Protein AF-A0ABD6NCM3-F1 (afdb_monomer_lite)

pLDDT: mean 78.89, std 11.75, range [44.12, 89.31]

Organism: NCBI:txid1247546

Secondary structure (DSSP, 8-state):
----GGG-----HHHHHHHTT--TTT--EETTTTEEPPHHHHHHHHHHHHHHHHHHHHHHHHHHS--

Sequence (67 aa):
MLSYEPNFQGLSEVANTSKGEKSFTEWELYKKGNISVDPAFRSAMIDKAAKLESELQQYINGLLLGY

Foldseek 3Di:
DDPDPLLDDDDPPQLCVQCPPHDLVRRQARPPPRHGDDPVVSVVRVVSVVVVVVVVVVVVVDVVVDD

Radius of gyration: 14.6 Å; chains: 1; bounding box: 33×19×43 Å

Structure (mmCIF, N/CA/C/O backbone):
data_AF-A0ABD6NCM3-F1
#
_entry.id   AF-A0ABD6NCM3-F1
#
loop_
_atom_site.group_PDB
_atom_site.id
_atom_site.type_symbol
_atom_site.label_atom_id
_atom_site.label_alt_id
_atom_site.label_comp_id
_atom_site.label_asym_id
_atom_site.label_entity_id
_atom_site.label_seq_id
_atom_site.pdbx_PDB_ins_code
_atom_site.Cartn_x
_atom_site.Cartn_y
_atom_site.Cartn_z
_atom_site.occupancy
_atom_site.B_iso_or_equiv
_atom_site.auth_seq_id
_atom_site.auth_comp_id
_atom_site.auth_asym_id
_atom_site.auth_atom_id
_atom_site.pdbx_PDB_model_num
ATOM 1 N N . MET A 1 1 ? 6.166 9.514 -11.062 1.00 45.00 1 MET A N 1
ATOM 2 C CA . MET A 1 1 ? 6.229 8.038 -11.012 1.00 45.00 1 MET A CA 1
ATOM 3 C C . MET A 1 1 ? 5.367 7.492 -12.133 1.00 45.00 1 MET A C 1
ATOM 5 O O . MET A 1 1 ? 4.236 7.942 -12.266 1.00 45.00 1 MET A O 1
ATOM 9 N N . LEU A 1 2 ? 5.942 6.627 -12.973 1.00 44.12 2 LEU A N 1
ATOM 10 C CA . LEU A 1 2 ? 5.285 6.036 -14.141 1.00 44.12 2 LEU A CA 1
ATOM 11 C C . LEU A 1 2 ? 4.002 5.304 -13.724 1.00 44.12 2 LEU A C 1
ATOM 13 O O . LEU A 1 2 ? 3.990 4.570 -12.737 1.00 44.12 2 LEU A O 1
ATOM 17 N N . SER A 1 3 ? 2.943 5.501 -14.500 1.00 48.06 3 SER A N 1
ATOM 18 C CA . SER A 1 3 ? 1.666 4.792 -14.441 1.00 48.06 3 SER A CA 1
ATOM 19 C C . SER A 1 3 ? 1.847 3.303 -14.767 1.00 48.06 3 SER A C 1
ATOM 21 O O . SER A 1 3 ? 1.559 2.858 -15.872 1.00 48.06 3 SER A O 1
ATOM 23 N N . TYR A 1 4 ? 2.378 2.543 -13.810 1.00 55.09 4 TYR A N 1
ATOM 24 C CA . TYR A 1 4 ? 2.489 1.087 -13.863 1.00 55.09 4 TYR A CA 1
ATOM 25 C C . TYR A 1 4 ? 1.277 0.482 -13.149 1.00 55.09 4 TYR A C 1
ATOM 27 O O . TYR A 1 4 ? 1.122 0.657 -11.942 1.00 55.09 4 TYR A O 1
ATOM 35 N N . GLU A 1 5 ? 0.392 -0.194 -13.888 1.00 57.56 5 GLU A N 1
ATOM 36 C CA . GLU A 1 5 ? -0.860 -0.763 -13.353 1.00 57.56 5 GLU A CA 1
ATOM 37 C C . GLU A 1 5 ? -0.667 -1.652 -12.110 1.00 57.56 5 GLU A C 1
ATOM 39 O O . GLU A 1 5 ? -1.437 -1.507 -11.161 1.00 57.56 5 GLU A O 1
ATOM 44 N N . PRO A 1 6 ? 0.381 -2.496 -12.014 1.00 61.50 6 PRO A N 1
ATOM 45 C CA . PRO A 1 6 ? 0.624 -3.305 -10.817 1.00 61.50 6 PRO A CA 1
ATOM 46 C C . PRO A 1 6 ? 0.913 -2.496 -9.541 1.00 61.50 6 PRO A C 1
ATOM 48 O O . PRO A 1 6 ? 0.786 -3.026 -8.433 1.00 61.50 6 PRO A O 1
ATOM 51 N N . ASN A 1 7 ? 1.256 -1.212 -9.688 1.00 59.00 7 ASN A N 1
ATOM 52 C CA . ASN A 1 7 ? 1.459 -0.270 -8.590 1.00 59.00 7 ASN A CA 1
ATOM 53 C C . ASN A 1 7 ? 0.132 0.240 -7.991 1.00 59.00 7 ASN A C 1
ATOM 55 O O . ASN A 1 7 ? 0.121 0.833 -6.912 1.00 59.00 7 ASN A O 1
ATOM 59 N N . PHE A 1 8 ? -1.000 -0.007 -8.659 1.00 62.84 8 PHE A N 1
ATOM 60 C CA . PHE A 1 8 ? -2.325 0.307 -8.140 1.00 62.84 8 PHE A CA 1
ATOM 61 C C . PHE A 1 8 ? -2.848 -0.864 -7.310 1.00 62.84 8 PHE A C 1
ATOM 63 O O . PHE A 1 8 ? -3.500 -1.782 -7.803 1.00 62.84 8 PHE A O 1
ATOM 70 N N . GLN A 1 9 ? -2.597 -0.823 -6.002 1.00 68.62 9 GLN A N 1
ATOM 71 C CA . GLN A 1 9 ? -3.432 -1.581 -5.079 1.00 68.62 9 GLN A CA 1
ATOM 72 C C . GLN A 1 9 ? -4.723 -0.799 -4.852 1.00 68.62 9 GLN A C 1
ATOM 74 O O . GLN A 1 9 ? -4.695 0.290 -4.281 1.00 68.62 9 GLN A O 1
ATOM 79 N N . GLY A 1 10 ? -5.855 -1.367 -5.268 1.00 68.69 10 GLY A N 1
ATOM 80 C CA . GLY A 1 10 ? -7.166 -0.822 -4.936 1.00 68.69 10 GLY A CA 1
ATOM 81 C C . GLY A 1 10 ? -7.372 -0.840 -3.423 1.00 68.69 10 GLY A C 1
ATOM 82 O O . GLY A 1 10 ? -7.653 -1.889 -2.846 1.00 68.69 10 GLY A O 1
ATOM 83 N N . LEU A 1 11 ? -7.191 0.307 -2.774 1.00 76.12 11 LEU A N 1
ATOM 84 C CA . LEU A 1 11 ? -7.654 0.540 -1.409 1.00 76.12 11 LEU A CA 1
ATOM 85 C C . LEU A 1 11 ? -9.084 1.089 -1.461 1.00 76.12 11 LEU A C 1
ATOM 87 O O . LEU A 1 11 ? -9.483 1.717 -2.444 1.00 76.12 11 LEU A O 1
ATOM 91 N N . SER A 1 12 ? -9.853 0.892 -0.388 1.00 80.62 12 SER A N 1
ATOM 92 C CA . SER A 1 12 ? -11.124 1.606 -0.236 1.00 80.62 12 SER A CA 1
ATOM 93 C C . SER A 1 12 ? -10.880 3.118 -0.195 1.00 80.62 12 SER A C 1
ATOM 95 O O . SER A 1 12 ? -9.798 3.570 0.180 1.00 80.62 12 SER A O 1
ATOM 97 N N . GLU A 1 13 ? -11.886 3.920 -0.544 1.00 79.94 13 GLU A N 1
ATOM 98 C CA . GLU A 1 13 ? -11.788 5.387 -0.514 1.00 79.94 13 GLU A CA 1
ATOM 99 C C . GLU A 1 13 ? -11.303 5.900 0.853 1.00 79.94 13 GLU A C 1
ATOM 101 O O . GLU A 1 13 ? -10.355 6.675 0.934 1.00 79.94 13 GLU A O 1
ATOM 106 N N . VAL A 1 14 ? -11.863 5.365 1.941 1.00 79.06 14 VAL A N 1
ATOM 107 C CA . VAL A 1 14 ? -11.481 5.715 3.318 1.00 79.06 14 VAL A CA 1
ATOM 108 C C . VAL A 1 14 ? -10.025 5.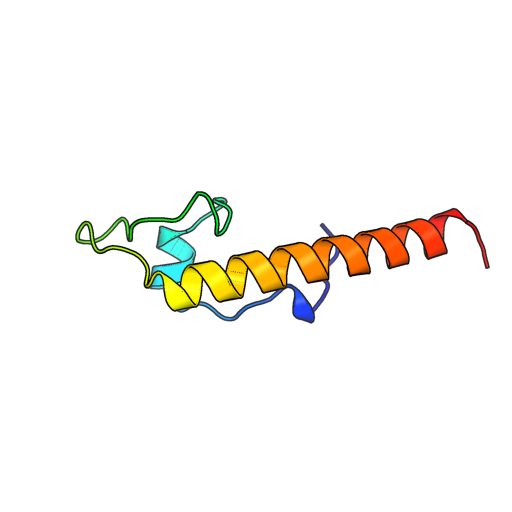353 3.622 1.00 79.06 14 VAL A C 1
ATOM 110 O O . VAL A 1 14 ? -9.315 6.128 4.266 1.00 79.06 14 VAL A O 1
ATOM 113 N N . ALA A 1 15 ? -9.563 4.189 3.160 1.00 78.19 15 ALA A N 1
ATOM 114 C CA . ALA A 1 15 ? -8.175 3.772 3.322 1.00 78.19 15 ALA A CA 1
ATOM 115 C C . ALA A 1 15 ? -7.224 4.657 2.500 1.00 78.19 15 ALA A C 1
ATOM 117 O O . ALA A 1 15 ? -6.203 5.093 3.027 1.00 78.19 15 ALA A O 1
ATOM 118 N N . ASN A 1 16 ? -7.598 5.008 1.265 1.00 81.44 16 ASN A N 1
ATOM 119 C CA . ASN A 1 16 ? -6.854 5.946 0.423 1.00 81.44 16 ASN A CA 1
ATOM 120 C C . ASN A 1 16 ? -6.735 7.328 1.078 1.00 81.44 16 ASN A C 1
ATOM 122 O O . ASN A 1 16 ? -5.629 7.850 1.201 1.00 81.44 16 ASN A O 1
ATOM 126 N N . THR A 1 17 ? -7.837 7.899 1.573 1.00 82.94 17 THR A N 1
ATOM 127 C CA . THR A 1 17 ? -7.822 9.189 2.282 1.00 82.94 17 THR A CA 1
ATOM 128 C C . THR A 1 17 ? -6.994 9.125 3.564 1.00 82.94 17 THR A C 1
ATOM 130 O O . THR A 1 17 ? -6.280 10.071 3.897 1.00 82.94 17 THR A O 1
ATOM 133 N N . SER A 1 18 ? -7.077 8.018 4.306 1.00 83.50 18 SER A N 1
ATOM 134 C CA . SER A 1 18 ? -6.333 7.869 5.555 1.00 83.50 18 SER A CA 1
ATOM 135 C C . SER A 1 18 ? -4.830 7.708 5.339 1.00 83.50 18 SER A C 1
ATOM 137 O O . SER A 1 18 ? -4.056 8.247 6.135 1.00 83.50 18 SER A O 1
ATOM 139 N N . LYS A 1 19 ? -4.424 6.938 4.327 1.00 85.88 19 LYS A N 1
ATOM 140 C CA . LYS A 1 19 ? -3.019 6.726 3.975 1.00 85.88 19 LYS A CA 1
ATOM 141 C C . LYS A 1 19 ? -2.421 8.000 3.384 1.00 85.88 19 LYS A C 1
ATOM 143 O O . LYS A 1 19 ? -1.363 8.443 3.828 1.00 85.88 19 LYS A O 1
ATOM 148 N N . GLY A 1 20 ? -3.123 8.621 2.435 1.00 82.75 20 GLY A N 1
ATOM 149 C CA . GLY A 1 20 ? -2.620 9.768 1.686 1.00 82.75 20 GLY A CA 1
ATOM 150 C C . GLY A 1 20 ? -1.293 9.440 0.996 1.00 82.75 20 GLY A C 1
ATOM 151 O O . GLY A 1 20 ? -1.123 8.358 0.433 1.00 82.75 20 GLY A O 1
ATOM 152 N N . GLU A 1 21 ? -0.337 10.361 1.094 1.00 80.88 21 GLU A N 1
ATOM 153 C CA . GLU A 1 21 ? 1.004 10.227 0.505 1.00 80.88 21 GLU A CA 1
ATOM 154 C C . GLU A 1 21 ? 1.945 9.310 1.299 1.00 80.88 21 GLU A C 1
ATOM 156 O O . GLU A 1 21 ? 3.035 8.997 0.829 1.00 80.88 21 GLU A O 1
ATOM 161 N N . LYS A 1 22 ? 1.534 8.844 2.485 1.00 84.31 22 LYS A N 1
ATOM 162 C CA . LYS A 1 22 ? 2.362 7.962 3.312 1.00 84.31 22 LYS A CA 1
ATOM 163 C C . LYS A 1 22 ? 2.646 6.645 2.601 1.00 84.31 22 LYS A C 1
ATOM 165 O O . LYS A 1 22 ? 1.771 6.070 1.941 1.00 84.31 22 LYS A O 1
ATO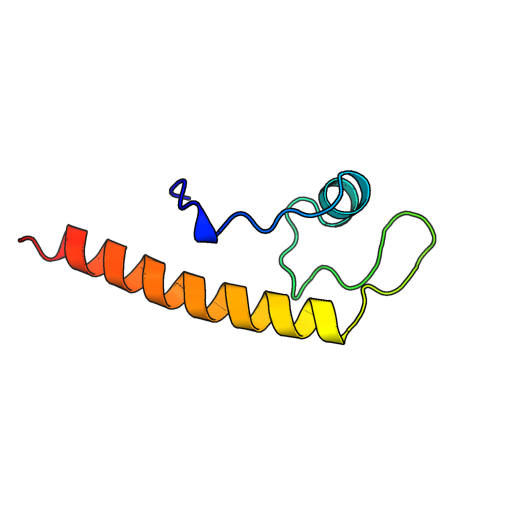M 170 N N . SER A 1 23 ? 3.840 6.114 2.814 1.00 83.06 23 SER A N 1
ATOM 171 C CA . SER A 1 23 ? 4.172 4.732 2.469 1.00 83.06 23 SER A CA 1
ATOM 172 C C . SER A 1 23 ? 3.409 3.728 3.353 1.00 83.06 23 SER A C 1
ATOM 174 O O . SER A 1 23 ? 2.826 4.082 4.381 1.00 83.06 23 SER A O 1
ATOM 176 N N . PHE A 1 24 ? 3.399 2.447 2.969 1.00 83.81 24 PHE A N 1
ATOM 177 C CA . PHE A 1 24 ? 2.815 1.386 3.807 1.00 83.81 24 PHE A CA 1
ATOM 178 C C . PHE A 1 24 ? 3.610 1.155 5.105 1.00 83.81 24 PHE A C 1
ATOM 180 O O . PHE A 1 24 ? 3.046 0.700 6.097 1.00 83.81 24 PHE A O 1
ATOM 187 N N . THR A 1 25 ? 4.894 1.519 5.144 1.00 83.31 25 THR A N 1
ATOM 188 C CA . THR A 1 25 ? 5.692 1.530 6.379 1.00 83.31 25 THR A CA 1
ATOM 189 C C . THR A 1 25 ? 5.308 2.689 7.299 1.00 83.31 25 THR A C 1
ATOM 191 O O . THR A 1 25 ? 5.314 2.511 8.506 1.00 83.31 25 THR A O 1
ATOM 194 N N . GLU A 1 26 ? 4.908 3.847 6.783 1.00 84.88 26 GLU A N 1
ATOM 195 C CA . GLU A 1 26 ? 4.525 5.006 7.613 1.00 84.88 26 GLU A CA 1
ATOM 196 C C . GLU A 1 26 ? 3.037 5.023 8.002 1.00 84.88 26 GLU A C 1
ATOM 198 O O . GLU A 1 26 ? 2.609 5.768 8.893 1.00 84.88 26 GLU A O 1
ATOM 203 N N . TRP A 1 27 ? 2.211 4.237 7.313 1.00 86.62 27 TRP A N 1
ATOM 204 C CA . TRP A 1 27 ? 0.774 4.175 7.547 1.00 86.62 27 TRP A CA 1
ATOM 205 C C . TRP A 1 27 ? 0.400 3.050 8.518 1.00 86.62 27 TRP A C 1
ATOM 207 O O . TRP A 1 27 ? -0.011 1.962 8.125 1.00 86.62 27 TRP A O 1
ATOM 217 N N . GLU A 1 28 ? 0.541 3.335 9.813 1.00 83.62 28 GLU A N 1
ATOM 218 C CA . GLU A 1 28 ? 0.245 2.372 10.887 1.00 83.62 28 GLU A CA 1
ATOM 219 C C . GLU A 1 28 ? -1.179 2.488 11.449 1.00 83.62 28 GLU A C 1
ATOM 221 O O . GLU A 1 28 ? -1.703 1.532 12.019 1.00 83.62 28 GLU A O 1
ATOM 226 N N . LEU A 1 29 ? -1.821 3.651 11.291 1.00 84.62 29 LEU A N 1
ATOM 227 C CA . LEU A 1 29 ? -3.110 3.972 11.909 1.00 84.62 29 LEU A CA 1
ATOM 228 C C . LEU A 1 29 ? -4.075 4.606 10.902 1.00 84.62 29 LEU A C 1
ATOM 230 O O . LEU A 1 29 ? -3.714 5.507 10.133 1.00 84.62 29 LEU A O 1
ATOM 234 N N . TYR A 1 30 ? -5.339 4.191 10.968 1.00 76.31 30 TYR A N 1
ATOM 235 C CA . TYR A 1 30 ? -6.444 4.907 10.347 1.00 76.31 30 TYR A CA 1
ATOM 236 C C . TYR A 1 30 ? -6.705 6.213 11.109 1.00 76.31 30 TYR A C 1
ATOM 238 O O . TYR A 1 30 ? -6.988 6.200 12.309 1.00 76.31 30 TYR A O 1
ATOM 246 N N . LYS A 1 31 ? -6.665 7.359 10.409 1.00 69.62 31 LYS A N 1
ATOM 247 C CA . LYS A 1 31 ? -6.906 8.686 11.015 1.00 69.62 31 LYS A CA 1
ATOM 248 C C . LYS A 1 31 ? -8.280 8.776 11.682 1.00 69.62 31 LYS A C 1
ATOM 250 O O . LYS A 1 31 ? -8.437 9.461 12.688 1.00 69.62 31 LYS A O 1
ATOM 255 N N . LYS A 1 32 ? -9.283 8.091 11.126 1.00 66.19 32 LYS A N 1
ATOM 256 C CA . LYS A 1 32 ? -10.638 8.047 11.677 1.00 66.19 32 LYS A CA 1
ATOM 257 C C . LYS A 1 32 ? -10.741 6.861 12.639 1.00 66.19 32 LYS A C 1
ATOM 259 O O . LYS 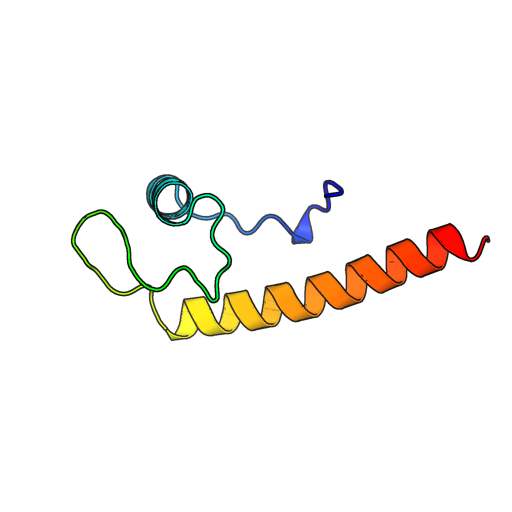A 1 32 ? -10.834 5.722 12.201 1.00 66.19 32 LYS A O 1
ATOM 264 N N . GLY A 1 33 ? -10.709 7.141 13.940 1.00 67.81 33 GLY A N 1
ATOM 265 C CA . GLY A 1 33 ? -10.954 6.150 14.997 1.00 67.81 33 GLY A CA 1
ATOM 266 C C . GLY A 1 33 ? -9.715 5.578 15.689 1.00 67.81 33 GLY A C 1
ATOM 267 O O . GLY A 1 33 ? -9.884 4.758 16.583 1.00 67.81 33 GLY A O 1
ATOM 268 N N . ASN A 1 34 ? -8.498 6.005 15.321 1.00 75.19 34 ASN A N 1
ATOM 269 C CA . ASN A 1 34 ? -7.242 5.523 15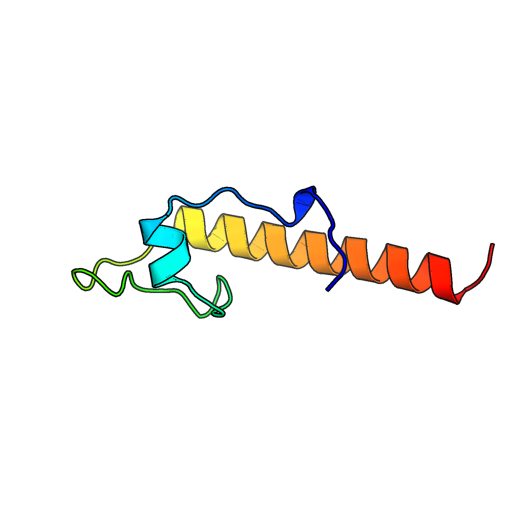.919 1.00 75.19 34 ASN A CA 1
ATOM 270 C C . ASN A 1 34 ? -7.097 3.988 15.861 1.00 75.19 34 ASN A C 1
ATOM 272 O O . ASN A 1 34 ? -6.580 3.354 16.778 1.00 75.19 34 ASN A O 1
ATOM 276 N N . ILE A 1 35 ? -7.613 3.398 14.782 1.00 82.81 35 ILE A N 1
ATOM 277 C CA . ILE A 1 35 ? -7.621 1.956 14.549 1.00 82.81 35 ILE A CA 1
ATOM 278 C C . ILE A 1 35 ? -6.303 1.588 13.874 1.00 82.81 35 ILE A C 1
ATOM 280 O O . ILE A 1 35 ? -5.941 2.203 12.868 1.00 82.81 35 ILE A O 1
ATOM 284 N N . SER A 1 36 ? -5.599 0.586 14.396 1.00 84.44 36 SER A N 1
ATOM 285 C CA . SER A 1 36 ? -4.404 0.051 13.741 1.00 84.44 36 SER A CA 1
ATOM 286 C C . SER A 1 36 ? -4.747 -0.524 12.375 1.00 84.44 36 SER A C 1
ATOM 288 O O . SER A 1 36 ? -5.725 -1.256 12.216 1.00 84.44 36 SER A O 1
ATOM 290 N N . VAL A 1 37 ? -3.930 -0.189 11.381 1.00 84.44 37 VAL A N 1
ATOM 291 C CA . VAL A 1 37 ? -3.953 -0.886 10.098 1.00 84.44 37 VAL A CA 1
ATOM 292 C C . VAL A 1 37 ? -3.596 -2.344 10.361 1.00 84.44 37 VAL A C 1
ATOM 294 O O . VAL A 1 37 ? -2.707 -2.625 11.166 1.00 84.44 37 VAL A O 1
ATOM 297 N N . ASP A 1 38 ? -4.304 -3.263 9.706 1.00 86.81 38 ASP A N 1
ATOM 298 C CA . ASP A 1 38 ? -4.062 -4.691 9.877 1.00 86.81 38 ASP A CA 1
ATOM 299 C C . ASP A 1 38 ? -2.573 -5.017 9.614 1.00 86.81 38 ASP A C 1
ATOM 301 O O . ASP A 1 38 ? -2.066 -4.715 8.526 1.00 86.81 38 ASP A O 1
ATOM 305 N N . PRO A 1 39 ? -1.843 -5.583 10.595 1.00 85.75 39 PRO A N 1
ATOM 306 C CA . PRO A 1 39 ? -0.403 -5.792 10.468 1.00 85.75 39 PRO A CA 1
ATOM 307 C C . PRO A 1 39 ? -0.028 -6.758 9.343 1.00 85.75 39 PRO A C 1
ATOM 309 O O . PRO A 1 39 ? 0.995 -6.558 8.689 1.00 85.75 39 PRO A O 1
ATOM 312 N N . ALA A 1 40 ? -0.850 -7.783 9.091 1.00 87.44 40 ALA A N 1
ATOM 313 C CA . ALA A 1 40 ? -0.595 -8.761 8.037 1.00 87.44 40 ALA A CA 1
ATOM 314 C C . ALA A 1 40 ? -0.773 -8.130 6.650 1.00 87.44 40 ALA A C 1
ATOM 316 O O . ALA A 1 40 ? 0.089 -8.272 5.783 1.00 87.44 40 ALA A O 1
ATOM 317 N N . PHE A 1 41 ? -1.843 -7.355 6.468 1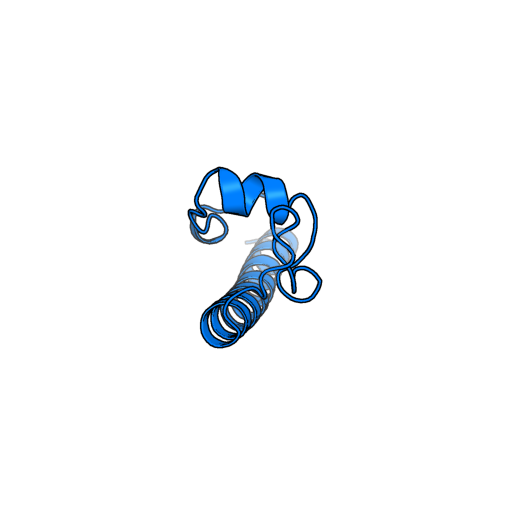.00 85.62 41 PHE A N 1
ATOM 318 C CA . PHE A 1 41 ? -2.066 -6.544 5.279 1.00 85.62 41 PHE A CA 1
ATOM 319 C C . PHE A 1 41 ? -0.918 -5.561 5.052 1.00 85.62 41 PHE A C 1
ATOM 321 O O . PHE A 1 41 ? -0.384 -5.471 3.948 1.00 85.62 41 PHE A O 1
ATOM 328 N N . ARG A 1 42 ? -0.502 -4.843 6.100 1.00 87.50 42 ARG A N 1
ATOM 329 C CA . ARG A 1 42 ? 0.597 -3.880 6.018 1.00 87.50 42 ARG A CA 1
ATOM 330 C C . ARG A 1 42 ? 1.896 -4.563 5.595 1.00 87.50 42 ARG A C 1
ATOM 332 O O . ARG A 1 42 ? 2.540 -4.075 4.672 1.00 87.50 42 ARG A O 1
ATOM 339 N N . SER A 1 43 ? 2.243 -5.696 6.209 1.00 88.25 43 SER A N 1
ATOM 340 C CA . SER A 1 43 ? 3.425 -6.480 5.831 1.00 88.25 43 SER A CA 1
ATOM 341 C C . SER A 1 43 ? 3.376 -6.896 4.361 1.00 88.25 43 SER A C 1
ATOM 343 O O . SER A 1 43 ? 4.310 -6.619 3.616 1.00 88.25 43 SER A O 1
ATOM 345 N N . ALA A 1 44 ? 2.253 -7.461 3.909 1.00 88.75 44 ALA A N 1
ATOM 346 C CA . ALA A 1 44 ? 2.089 -7.884 2.520 1.00 88.75 44 ALA A CA 1
ATOM 347 C C . ALA A 1 44 ? 2.230 -6.719 1.525 1.00 88.75 44 ALA A C 1
ATOM 349 O O . ALA A 1 44 ? 2.801 -6.877 0.445 1.00 88.75 44 ALA A O 1
ATOM 350 N N . MET A 1 45 ? 1.731 -5.533 1.884 1.00 86.69 45 MET A N 1
ATOM 351 C CA . MET A 1 45 ? 1.854 -4.341 1.046 1.00 86.69 45 MET A CA 1
ATOM 352 C C . MET A 1 45 ? 3.275 -3.776 1.009 1.00 86.69 45 MET A C 1
ATOM 354 O O . MET A 1 45 ? 3.688 -3.272 -0.035 1.00 86.69 45 MET A O 1
ATOM 358 N N . ILE A 1 46 ? 4.023 -3.873 2.111 1.00 87.31 46 ILE A N 1
ATOM 359 C CA . ILE A 1 46 ? 5.443 -3.502 2.162 1.00 87.31 46 ILE A CA 1
ATOM 360 C C . ILE A 1 46 ? 6.256 -4.428 1.254 1.00 87.31 46 ILE A C 1
ATOM 362 O O . ILE A 1 46 ? 6.993 -3.940 0.399 1.00 87.31 46 ILE A O 1
ATOM 366 N N . ASP A 1 47 ? 6.059 -5.743 1.368 1.00 89.31 47 ASP A N 1
ATOM 367 C CA . ASP A 1 47 ? 6.766 -6.731 0.546 1.00 89.31 47 ASP A CA 1
ATOM 368 C C . ASP A 1 47 ? 6.453 -6.546 -0.944 1.00 89.31 47 ASP A C 1
ATOM 370 O O . ASP A 1 47 ? 7.346 -6.554 -1.798 1.00 89.31 47 ASP A O 1
ATOM 374 N N . LYS A 1 48 ? 5.174 -6.309 -1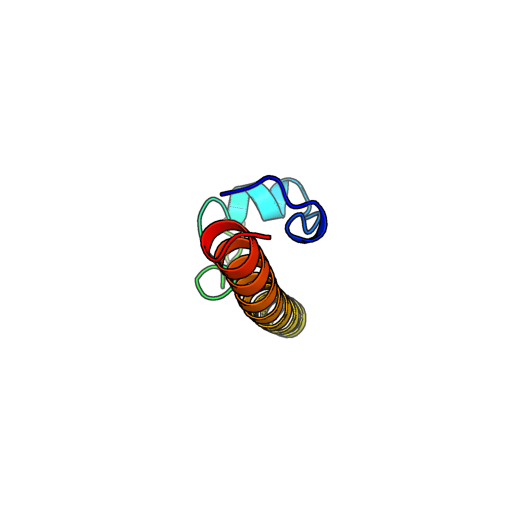.265 1.00 86.88 48 LYS A N 1
ATOM 375 C CA . LYS A 1 48 ? 4.731 -6.002 -2.626 1.00 86.88 48 LYS A CA 1
ATOM 376 C C . LYS A 1 48 ? 5.400 -4.732 -3.155 1.00 86.88 48 LYS A C 1
ATOM 378 O O . LYS A 1 48 ? 5.894 -4.752 -4.280 1.00 86.88 48 LYS A O 1
ATOM 383 N N . ALA A 1 49 ? 5.442 -3.658 -2.365 1.00 85.44 49 ALA A N 1
ATOM 384 C CA . ALA A 1 49 ? 6.064 -2.396 -2.763 1.00 85.44 49 ALA A CA 1
ATOM 385 C C . ALA A 1 49 ? 7.570 -2.550 -3.027 1.00 85.44 49 ALA A C 1
ATOM 387 O O . ALA A 1 49 ? 8.049 -2.071 -4.051 1.00 85.44 49 ALA A O 1
ATOM 388 N N . ALA A 1 50 ? 8.292 -3.277 -2.170 1.00 87.25 50 ALA A N 1
ATOM 389 C CA . ALA A 1 50 ? 9.724 -3.525 -2.344 1.00 87.25 50 ALA A CA 1
ATOM 390 C C . ALA A 1 50 ? 10.027 -4.317 -3.628 1.00 87.25 50 ALA A C 1
ATOM 392 O O . ALA A 1 50 ? 10.958 -3.998 -4.369 1.00 87.25 50 ALA A O 1
ATOM 393 N N . LYS A 1 51 ? 9.210 -5.334 -3.934 1.00 88.19 51 LYS A N 1
ATOM 394 C CA . LYS A 1 51 ? 9.354 -6.106 -5.174 1.00 88.19 51 LYS A CA 1
ATOM 395 C C . LYS A 1 51 ? 9.093 -5.241 -6.411 1.00 88.19 51 LYS A C 1
ATOM 397 O O . LYS A 1 51 ? 9.877 -5.267 -7.356 1.00 88.19 51 LYS A O 1
ATOM 402 N N . LEU A 1 52 ? 8.025 -4.446 -6.370 1.00 85.69 52 LEU A N 1
ATOM 403 C CA . LEU A 1 52 ? 7.652 -3.504 -7.426 1.00 85.69 52 LEU A CA 1
ATOM 404 C C . LEU A 1 52 ? 8.730 -2.455 -7.686 1.00 85.69 52 LEU A C 1
ATOM 406 O O . LEU A 1 52 ? 9.029 -2.163 -8.839 1.00 85.69 52 LEU A O 1
ATOM 410 N N . GLU A 1 53 ? 9.321 -1.901 -6.632 1.00 86.56 53 GLU A N 1
ATOM 411 C CA . GLU A 1 53 ? 10.415 -0.938 -6.745 1.00 86.56 53 GLU A CA 1
ATOM 412 C C . GLU A 1 53 ? 11.612 -1.545 -7.485 1.00 86.56 53 GLU A C 1
ATOM 414 O O . GLU A 1 53 ? 12.147 -0.928 -8.407 1.00 86.56 53 GLU A O 1
ATOM 419 N N . SER A 1 54 ? 11.978 -2.786 -7.150 1.00 87.38 54 SER A N 1
ATOM 420 C CA . SER A 1 54 ? 13.054 -3.504 -7.834 1.00 87.38 54 SER A CA 1
ATOM 421 C C . SER A 1 54 ? 12.742 -3.742 -9.317 1.00 87.38 54 SER A C 1
ATOM 423 O O . SER A 1 54 ? 13.577 -3.440 -10.170 1.00 87.38 54 SER A O 1
ATOM 425 N N . GLU A 1 55 ? 11.534 -4.214 -9.639 1.00 87.62 55 GLU A N 1
ATOM 426 C CA . GLU A 1 55 ? 11.090 -4.434 -11.024 1.00 87.62 55 GLU A CA 1
ATOM 427 C C . GLU A 1 55 ? 11.090 -3.122 -11.827 1.00 87.62 55 GLU A C 1
ATOM 429 O O . GLU A 1 55 ? 11.629 -3.061 -12.932 1.00 87.62 55 GLU A O 1
ATOM 434 N N . LEU A 1 56 ? 10.551 -2.038 -11.262 1.00 85.75 56 LEU A N 1
ATOM 435 C CA . LEU A 1 56 ? 10.532 -0.722 -11.903 1.00 85.75 56 LEU A CA 1
ATOM 436 C C . LEU A 1 56 ? 11.941 -0.185 -12.143 1.00 85.75 56 LEU A C 1
ATOM 438 O O . LEU A 1 56 ? 12.215 0.346 -13.219 1.00 85.75 56 LEU A O 1
ATOM 442 N N . GLN A 1 57 ? 12.848 -0.349 -11.180 1.00 85.50 57 GLN A N 1
ATOM 443 C CA . GLN A 1 57 ? 14.235 0.065 -11.350 1.00 85.50 57 GLN A CA 1
ATOM 444 C C . GLN A 1 57 ? 14.929 -0.748 -12.449 1.00 85.50 57 GLN A C 1
ATOM 446 O O . GLN A 1 57 ? 15.701 -0.186 -13.223 1.00 85.50 57 GLN A O 1
ATOM 451 N N . GLN A 1 58 ? 14.632 -2.045 -12.572 1.00 88.25 58 GLN A N 1
ATOM 452 C CA . GLN A 1 58 ? 15.124 -2.868 -13.679 1.00 88.25 58 GLN A CA 1
ATOM 453 C C . GLN A 1 58 ? 14.593 -2.383 -15.031 1.00 88.25 58 GLN A C 1
ATOM 455 O O . GLN A 1 58 ? 15.381 -2.252 -15.967 1.00 88.25 58 GLN A O 1
ATOM 460 N N . TYR A 1 59 ? 13.302 -2.053 -15.134 1.00 86.69 59 TYR A N 1
ATOM 461 C CA . TYR A 1 59 ? 12.731 -1.466 -16.351 1.00 86.69 59 TYR A CA 1
ATOM 462 C C . TYR A 1 59 ? 13.385 -0.127 -16.705 1.00 86.69 59 TYR A C 1
ATOM 464 O O . TYR A 1 59 ? 13.762 0.082 -17.856 1.00 86.69 59 TYR A O 1
ATOM 472 N N . ILE A 1 60 ? 13.571 0.761 -15.724 1.00 87.81 60 ILE A N 1
ATOM 473 C CA . ILE A 1 60 ? 14.258 2.048 -15.913 1.00 87.81 60 ILE A CA 1
ATOM 474 C C . ILE A 1 60 ? 15.687 1.817 -16.405 1.00 87.81 60 ILE A C 1
ATOM 476 O O . ILE A 1 60 ? 16.099 2.423 -17.390 1.00 87.81 60 ILE A O 1
ATOM 480 N N . ASN A 1 61 ? 16.429 0.913 -15.766 1.00 87.94 61 ASN A N 1
ATOM 481 C CA . ASN A 1 61 ? 17.794 0.587 -16.168 1.00 87.94 61 ASN A CA 1
ATOM 482 C C . ASN A 1 61 ? 17.833 0.009 -17.591 1.00 87.94 61 ASN A C 1
ATOM 484 O O . ASN A 1 61 ? 18.706 0.383 -18.364 1.00 87.94 61 ASN A O 1
ATOM 488 N N . GLY A 1 62 ? 16.874 -0.846 -17.960 1.00 87.62 62 GLY A N 1
ATOM 489 C CA . GLY A 1 62 ? 16.742 -1.375 -19.319 1.00 87.62 62 GLY A CA 1
ATOM 490 C C . GLY A 1 62 ? 16.476 -0.288 -20.364 1.00 87.62 62 GLY A C 1
ATOM 491 O O . GLY A 1 62 ? 17.084 -0.312 -21.429 1.00 87.62 62 GLY A O 1
ATOM 492 N N . LEU A 1 63 ? 15.632 0.700 -20.049 1.00 87.25 63 LEU A N 1
ATOM 493 C CA . LEU A 1 63 ? 15.385 1.852 -20.926 1.00 87.25 63 LEU A CA 1
ATOM 494 C C . LEU A 1 63 ? 16.620 2.755 -21.063 1.00 87.25 63 LEU A C 1
ATOM 496 O O . LEU A 1 63 ? 16.890 3.264 -22.147 1.00 87.25 63 LEU A O 1
ATOM 500 N N . LEU A 1 64 ? 17.370 2.962 -19.977 1.00 85.12 64 LEU A N 1
ATOM 501 C CA . LEU A 1 64 ? 18.556 3.826 -19.962 1.00 85.12 64 LEU A CA 1
ATOM 502 C C . LEU A 1 64 ? 19.785 3.182 -20.615 1.00 85.12 64 LEU A C 1
ATOM 504 O O . LEU A 1 64 ? 20.630 3.899 -21.146 1.00 85.12 64 LEU A O 1
ATOM 508 N N . LEU A 1 65 ? 19.901 1.852 -20.566 1.00 80.25 65 LEU A N 1
ATOM 509 C CA . LEU A 1 65 ? 21.029 1.111 -21.137 1.00 80.25 65 LEU A CA 1
ATOM 510 C C . LEU A 1 65 ? 20.891 0.841 -22.642 1.00 80.25 65 LEU A C 1
ATOM 512 O O . LEU A 1 65 ? 21.859 0.379 -23.236 1.00 80.25 65 LEU A O 1
ATOM 516 N N . GLY A 1 66 ? 19.749 1.184 -23.249 1.00 61.91 66 GLY A N 1
ATOM 517 C CA . GLY A 1 66 ? 19.542 1.154 -24.696 1.00 61.91 66 GLY A CA 1
ATOM 518 C C . GLY A 1 66 ? 19.558 -0.256 -25.293 1.00 61.91 66 GLY A C 1
ATOM 519 O O . GLY A 1 66 ? 20.617 -0.798 -25.600 1.00 61.91 66 GLY A O 1
ATOM 520 N N . TYR A 1 67 ? 18.370 -0.809 -25.532 1.00 50.56 67 TYR A N 1
ATOM 521 C CA . TYR A 1 67 ? 18.148 -1.608 -26.741 1.00 50.56 67 TYR A CA 1
ATOM 522 C C . TYR A 1 67 ? 17.666 -0.682 -27.855 1.00 50.56 67 TYR A C 1
ATOM 524 O O . TYR A 1 67 ? 16.860 0.225 -27.538 1.00 50.56 67 TYR A O 1
#